Protein AF-A0A0W7W9F0-F1 (afdb_monomer_lite)

Secondary structure (DSSP, 8-state):
----S---SS-B-TTSPBP-S-EEEEPPP-BTTSGGGTTTPPPPTTS-EEEEEEEEEEESSHHHHHHHHHHHHTTTTPPPPBTTEEEPPPEEEEPPPEEE-SSSSPEEEEEEEEEEEEEE-

Sequence (121 aa):
MGLAGRVRDAPTDDKGEVVRSDFVVLYGAGPDGEGDGRYGTVPRPDSDAEYEFCVRAVSDAPAGVRLLMEKVLLTVGRKPTIAGRRADPVTIAFEPAKVDNSVSPPLHFQDAWLTFTSRRG

Structure (mmCIF, N/CA/C/O backbone):
data_AF-A0A0W7W9F0-F1
#
_entry.id   AF-A0A0W7W9F0-F1
#
loop_
_atom_site.group_PDB
_atom_site.id
_atom_site.type_symbol
_atom_site.label_atom_id
_atom_site.label_alt_id
_atom_site.label_comp_id
_atom_site.label_asym_id
_atom_site.label_entity_id
_atom_site.label_seq_id
_atom_site.pdbx_PDB_ins_code
_atom_site.Cartn_x
_atom_site.Cartn_y
_atom_site.Cartn_z
_atom_site.occupancy
_atom_site.B_iso_or_equiv
_atom_site.auth_seq_id
_atom_site.auth_comp_id
_atom_site.auth_asym_id
_atom_site.auth_atom_id
_atom_site.pdbx_PDB_model_num
ATOM 1 N N . MET A 1 1 ? -1.416 -19.519 -11.069 1.00 30.06 1 MET A N 1
ATOM 2 C CA . MET A 1 1 ? -2.699 -18.896 -10.676 1.00 30.06 1 MET A CA 1
ATOM 3 C C . MET A 1 1 ? -2.583 -17.411 -10.971 1.00 30.06 1 MET A C 1
ATOM 5 O O . MET A 1 1 ? -1.789 -16.747 -10.322 1.00 30.06 1 MET A O 1
ATOM 9 N N . GLY A 1 2 ? -3.241 -16.932 -12.027 1.00 27.27 2 GLY A N 1
ATOM 10 C CA . GLY A 1 2 ? -3.184 -15.526 -12.435 1.00 27.27 2 GLY A CA 1
ATOM 11 C C . GLY A 1 2 ? -4.211 -14.704 -11.664 1.00 27.27 2 GLY A C 1
ATOM 12 O O . GLY A 1 2 ? -5.382 -15.075 -11.632 1.00 27.27 2 GLY A O 1
ATOM 13 N N . LEU A 1 3 ? -3.776 -13.605 -11.049 1.00 27.70 3 LEU A N 1
ATOM 14 C CA . LEU A 1 3 ? -4.636 -12.605 -10.409 1.00 27.70 3 LEU A CA 1
ATOM 15 C C . LEU A 1 3 ? -5.298 -11.724 -11.484 1.00 27.70 3 LEU A C 1
ATOM 17 O O . LEU A 1 3 ? -5.059 -10.525 -11.559 1.00 27.70 3 LEU A O 1
ATOM 21 N N . ALA A 1 4 ? -6.087 -12.336 -12.366 1.00 26.36 4 ALA A N 1
ATOM 22 C CA . ALA A 1 4 ? -6.841 -11.627 -13.390 1.00 26.36 4 ALA A CA 1
ATOM 23 C C . ALA A 1 4 ? -8.300 -11.443 -12.940 1.00 26.36 4 ALA A C 1
ATOM 25 O O . ALA A 1 4 ? -9.031 -12.416 -12.762 1.00 26.36 4 ALA A O 1
ATOM 26 N N . GLY A 1 5 ? -8.732 -10.185 -12.809 1.00 31.59 5 GLY A N 1
ATOM 27 C CA . GLY A 1 5 ? -10.120 -9.815 -13.105 1.00 31.59 5 GLY A CA 1
ATOM 28 C C . GLY A 1 5 ? -11.150 -9.810 -11.975 1.00 31.59 5 GLY A C 1
ATOM 29 O O . GLY A 1 5 ? -12.333 -9.963 -12.266 1.00 31.59 5 GLY A O 1
ATOM 30 N N . ARG A 1 6 ? -10.776 -9.598 -10.708 1.00 30.55 6 ARG A N 1
ATOM 31 C CA . ARG A 1 6 ? -11.755 -9.216 -9.669 1.00 30.55 6 ARG A CA 1
ATOM 32 C C . ARG A 1 6 ? -11.199 -8.112 -8.777 1.00 30.55 6 ARG A C 1
ATOM 34 O O . ARG A 1 6 ? -10.700 -8.385 -7.692 1.00 30.55 6 ARG A O 1
ATOM 41 N N . VAL A 1 7 ? -11.296 -6.868 -9.242 1.00 37.53 7 VAL A N 1
ATOM 42 C CA . VAL A 1 7 ? -11.235 -5.701 -8.353 1.00 37.53 7 VAL A CA 1
ATOM 43 C C . VAL A 1 7 ? -12.542 -5.723 -7.565 1.00 37.53 7 VAL A C 1
ATOM 45 O O . VAL A 1 7 ? -13.607 -5.467 -8.120 1.00 37.53 7 VAL A O 1
ATOM 48 N N . ARG A 1 8 ? -12.488 -6.167 -6.311 1.00 43.97 8 ARG A N 1
ATOM 49 C CA . ARG A 1 8 ? -13.576 -5.959 -5.354 1.00 43.97 8 ARG A CA 1
ATOM 50 C C . ARG A 1 8 ? -13.081 -4.915 -4.368 1.00 43.97 8 ARG A C 1
ATOM 52 O O . ARG A 1 8 ? -12.009 -5.104 -3.801 1.00 43.97 8 ARG A O 1
ATOM 59 N N . ASP A 1 9 ? -13.862 -3.857 -4.166 1.00 51.81 9 ASP A N 1
ATOM 60 C CA . ASP A 1 9 ? -13.537 -2.777 -3.221 1.00 51.81 9 ASP A CA 1
ATOM 61 C C . ASP A 1 9 ? -13.371 -3.298 -1.782 1.00 51.81 9 ASP A C 1
ATOM 63 O O . ASP A 1 9 ? -12.663 -2.698 -0.976 1.00 51.81 9 ASP A O 1
ATOM 67 N N . ALA A 1 10 ? -13.965 -4.460 -1.480 1.00 56.69 10 ALA A N 1
ATOM 68 C CA . ALA A 1 10 ? -13.692 -5.237 -0.282 1.00 56.69 10 ALA A CA 1
ATOM 69 C C . ALA A 1 10 ? -13.787 -6.755 -0.555 1.00 56.69 10 ALA A C 1
ATOM 71 O O . ALA A 1 10 ? -14.622 -7.191 -1.360 1.00 56.69 10 ALA A O 1
ATOM 72 N N . PRO A 1 11 ? -12.961 -7.592 0.103 1.00 64.50 11 PRO A N 1
ATOM 73 C CA . PRO A 1 11 ? -13.150 -9.037 0.092 1.00 64.50 11 PRO A CA 1
ATOM 74 C C . PRO A 1 11 ? -14.525 -9.383 0.671 1.00 64.50 11 PRO A C 1
ATOM 76 O O . P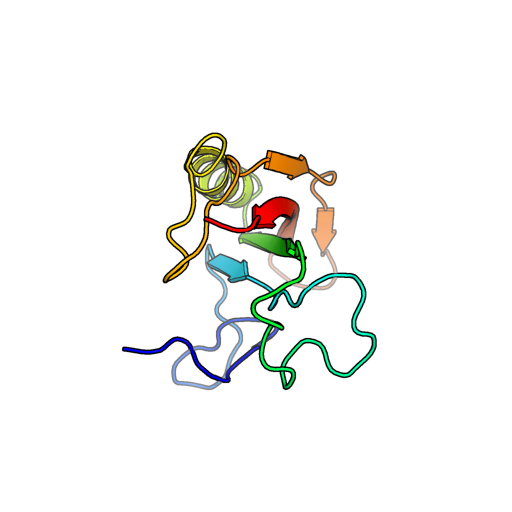RO A 1 11 ? -14.971 -8.754 1.627 1.00 64.50 11 PRO A O 1
ATOM 79 N N . THR A 1 12 ? -15.189 -10.387 0.098 1.00 62.12 12 THR A N 1
ATOM 80 C CA . THR A 1 12 ? -16.464 -10.898 0.617 1.00 62.12 12 THR A CA 1
ATOM 81 C C . THR A 1 12 ? -16.303 -12.335 1.089 1.00 62.12 12 THR A C 1
ATOM 83 O O . THR A 1 12 ? -15.553 -13.090 0.467 1.00 62.12 12 THR A O 1
ATOM 86 N N . ASP A 1 13 ? -17.005 -12.712 2.152 1.00 69.75 13 ASP A N 1
ATOM 87 C CA . ASP A 1 13 ? -17.059 -14.089 2.636 1.00 69.75 13 ASP A CA 1
ATOM 88 C C . ASP A 1 13 ? -17.888 -14.992 1.696 1.00 69.75 13 ASP A C 1
ATOM 90 O O . ASP A 1 13 ? -18.403 -14.553 0.659 1.00 69.75 13 ASP A O 1
ATOM 94 N N . ASP A 1 14 ? -18.034 -16.269 2.060 1.00 72.31 14 ASP A N 1
ATOM 95 C CA . ASP A 1 14 ? -18.824 -17.250 1.299 1.00 72.31 14 ASP A CA 1
ATOM 96 C C . ASP A 1 14 ? -20.325 -16.900 1.224 1.00 72.31 14 ASP A C 1
ATOM 98 O O . ASP A 1 14 ? -21.066 -17.502 0.445 1.00 72.31 14 ASP A O 1
ATOM 102 N N . LYS A 1 15 ? -20.785 -15.925 2.019 1.00 68.88 15 LYS A N 1
ATOM 103 C CA . LYS A 1 15 ? -22.163 -15.420 2.049 1.00 68.88 15 LYS A CA 1
ATOM 104 C C . LYS A 1 15 ? -22.330 -14.135 1.235 1.00 68.88 15 LYS A C 1
ATOM 106 O O . LYS A 1 15 ? -23.453 -13.660 1.095 1.00 68.88 15 LYS A O 1
ATOM 111 N N . GLY A 1 16 ? -21.249 -13.606 0.659 1.00 64.75 16 GLY A N 1
ATOM 112 C CA . GLY A 1 16 ? -21.260 -12.357 -0.101 1.00 64.75 16 GLY A CA 1
ATOM 113 C C . GLY A 1 16 ? -21.200 -11.100 0.769 1.00 64.75 16 GLY A C 1
ATOM 114 O O . GLY A 1 16 ? -21.294 -10.000 0.229 1.00 64.75 16 GLY A O 1
ATOM 115 N N . GLU A 1 17 ? -20.999 -11.244 2.080 1.00 65.56 17 GLU A N 1
ATOM 116 C CA . GLU A 1 17 ? -20.860 -10.128 3.014 1.00 65.56 17 GLU A CA 1
ATOM 117 C C . GLU A 1 17 ? -19.420 -9.628 3.034 1.00 65.56 17 GLU A C 1
ATOM 119 O O . GLU A 1 17 ? -18.485 -10.407 2.859 1.00 65.56 17 GLU A O 1
ATOM 124 N N . VAL A 1 18 ? -19.217 -8.333 3.277 1.00 63.88 18 VAL A N 1
ATOM 125 C CA . VAL A 1 18 ? -17.867 -7.766 3.407 1.00 63.88 18 VAL A CA 1
ATOM 126 C C . VAL A 1 18 ? -17.128 -8.454 4.555 1.00 63.88 18 VAL A C 1
ATOM 128 O O . VAL A 1 18 ? -17.601 -8.467 5.693 1.00 63.88 18 VAL A O 1
ATOM 131 N N . VAL A 1 19 ? -15.944 -8.997 4.264 1.00 65.62 19 VAL A N 1
ATOM 132 C CA . VAL A 1 19 ? -15.069 -9.579 5.279 1.00 65.62 19 VAL A CA 1
ATOM 133 C C . VAL A 1 19 ? -14.653 -8.470 6.237 1.00 65.62 19 VAL A C 1
ATOM 135 O O . VAL A 1 19 ? -13.964 -7.522 5.865 1.00 65.62 19 VAL A O 1
ATOM 138 N N . ARG A 1 20 ? -15.067 -8.604 7.495 1.00 66.19 20 ARG A N 1
ATOM 139 C CA . ARG A 1 20 ? -14.651 -7.730 8.592 1.00 66.19 20 ARG A CA 1
ATOM 140 C C . ARG A 1 20 ? -13.410 -8.330 9.249 1.00 66.19 20 ARG A C 1
ATOM 142 O O . ARG A 1 20 ? -13.510 -9.011 10.263 1.00 66.19 20 ARG A O 1
ATOM 149 N N . SER A 1 21 ? -12.262 -8.168 8.598 1.00 71.12 21 SER A N 1
ATOM 150 C CA . SER A 1 21 ? -10.961 -8.635 9.088 1.00 71.12 21 SER A CA 1
ATOM 151 C C . SER A 1 21 ? -9.841 -7.698 8.639 1.00 71.12 21 SER A C 1
ATOM 153 O O . SER A 1 21 ? -10.079 -6.733 7.919 1.00 71.12 21 SER A O 1
ATOM 155 N N . ASP A 1 22 ? -8.606 -8.022 9.009 1.00 82.62 22 ASP A N 1
ATOM 156 C CA . ASP A 1 22 ? -7.415 -7.367 8.474 1.00 82.62 22 ASP A CA 1
ATOM 157 C C . ASP A 1 22 ? -7.192 -7.789 7.017 1.00 82.62 22 ASP A C 1
ATOM 159 O O . ASP A 1 22 ? -6.978 -8.972 6.734 1.00 82.62 22 ASP A O 1
ATOM 163 N N . PHE A 1 23 ? -7.226 -6.842 6.081 1.00 82.06 23 PHE A N 1
ATOM 164 C CA . PHE A 1 23 ? -6.941 -7.118 4.673 1.00 82.06 23 PHE A CA 1
ATOM 165 C C . PHE A 1 23 ? -6.284 -5.935 3.963 1.00 82.06 23 PHE A C 1
ATOM 167 O O . PHE A 1 23 ? -6.309 -4.793 4.417 1.00 82.06 23 PHE A O 1
ATOM 174 N N . VAL A 1 24 ? -5.678 -6.232 2.815 1.00 84.38 24 VAL A N 1
ATOM 175 C CA . VAL A 1 24 ? -5.084 -5.238 1.923 1.00 84.38 24 VAL A CA 1
ATOM 176 C C . VAL A 1 24 ? -5.801 -5.291 0.583 1.00 84.38 24 VAL A C 1
ATOM 178 O O . VAL A 1 24 ? -5.940 -6.364 -0.005 1.00 84.38 24 VAL A O 1
ATOM 181 N N . VAL A 1 25 ? -6.227 -4.131 0.096 1.00 84.50 25 VAL A N 1
ATOM 182 C CA . VAL A 1 25 ? -6.736 -3.945 -1.262 1.00 84.50 25 VAL A CA 1
ATOM 183 C C . VAL A 1 25 ? -5.600 -3.392 -2.110 1.00 84.50 25 VAL A C 1
ATOM 185 O O . VAL A 1 25 ? -5.050 -2.336 -1.806 1.00 84.50 25 VAL A O 1
ATOM 188 N N . LEU A 1 26 ? -5.239 -4.119 -3.163 1.00 83.00 26 LEU A N 1
ATOM 189 C CA . LEU A 1 26 ? -4.341 -3.640 -4.207 1.00 83.00 26 LEU A CA 1
ATOM 190 C C . LEU A 1 26 ? -5.211 -3.191 -5.377 1.00 83.00 26 LEU A C 1
ATOM 192 O O . LEU A 1 26 ? -5.810 -4.027 -6.059 1.00 83.00 26 LEU A O 1
ATOM 196 N N . TYR A 1 27 ? -5.296 -1.885 -5.598 1.00 77.31 27 TYR A N 1
ATOM 197 C CA . TYR A 1 27 ? -5.953 -1.366 -6.786 1.00 77.31 27 TYR A CA 1
ATOM 198 C C . TYR A 1 27 ? -5.043 -1.611 -7.990 1.00 77.31 27 TYR A C 1
ATOM 200 O O . TYR A 1 27 ? -3.818 -1.496 -7.901 1.00 77.31 27 TYR A O 1
ATOM 208 N N . GLY A 1 28 ? -5.650 -2.015 -9.108 1.00 63.50 28 GLY A N 1
ATOM 209 C CA . GLY A 1 28 ? -4.918 -2.220 -10.350 1.00 63.50 28 GLY A CA 1
ATOM 210 C C . GLY A 1 28 ? -4.151 -0.954 -10.727 1.00 63.50 28 GLY A C 1
ATOM 211 O O . GLY A 1 28 ? -4.691 0.143 -10.641 1.00 63.50 28 GLY A O 1
ATOM 212 N N . ALA A 1 29 ? -2.900 -1.132 -11.140 1.00 59.91 29 ALA A N 1
ATOM 213 C CA . ALA A 1 29 ? -2.109 -0.097 -11.784 1.00 59.91 29 ALA A CA 1
ATOM 214 C C . ALA A 1 29 ? -2.046 -0.378 -13.279 1.00 59.91 29 ALA A C 1
ATOM 216 O O . ALA A 1 29 ? -1.848 -1.527 -13.687 1.00 59.91 29 ALA A O 1
ATOM 217 N N . GLY A 1 30 ? -2.143 0.671 -14.080 1.00 55.06 30 GLY A N 1
ATOM 218 C CA . GLY A 1 30 ? -1.629 0.680 -15.443 1.00 55.06 30 GLY A CA 1
ATOM 219 C C . GLY A 1 30 ? -0.628 1.825 -15.592 1.00 55.06 30 GLY A C 1
ATOM 220 O O . GLY A 1 30 ? -0.543 2.658 -14.691 1.00 55.06 30 GLY A O 1
ATOM 221 N N . PRO A 1 31 ? 0.152 1.864 -16.682 1.00 54.59 31 PRO A N 1
ATOM 222 C CA . PRO A 1 31 ? 1.129 2.919 -16.886 1.00 54.59 31 PRO A CA 1
ATOM 223 C C . PRO A 1 31 ? 0.458 4.293 -16.900 1.00 54.59 31 PRO A C 1
ATOM 225 O O . PRO A 1 31 ? -0.475 4.540 -17.677 1.00 54.59 31 PRO A O 1
ATOM 228 N N . ASP A 1 32 ? 0.935 5.182 -16.032 1.00 50.47 32 ASP A N 1
ATOM 229 C CA . ASP A 1 32 ? 0.392 6.528 -15.913 1.00 50.47 32 ASP A CA 1
ATOM 230 C C . ASP A 1 32 ? 0.887 7.369 -17.095 1.00 50.47 32 ASP A C 1
ATOM 232 O O . ASP A 1 32 ? 2.046 7.755 -17.215 1.00 50.47 32 ASP A O 1
ATOM 236 N N . GLY A 1 33 ? -0.009 7.512 -18.073 1.00 46.31 33 GLY A N 1
ATOM 237 C CA . GLY A 1 33 ? 0.270 8.070 -19.395 1.00 46.31 33 GLY A CA 1
ATOM 238 C C . GLY A 1 33 ? -0.689 7.575 -20.482 1.00 46.31 33 GLY A C 1
ATOM 239 O O . GLY A 1 33 ? -0.842 8.243 -21.501 1.00 46.31 33 GLY A O 1
ATOM 240 N N . GLU A 1 34 ? -1.387 6.451 -20.267 1.00 49.03 34 GLU A N 1
ATOM 241 C CA . GLU A 1 34 ? -2.215 5.807 -21.308 1.00 49.03 34 GLU A CA 1
ATOM 242 C C . GLU A 1 34 ? -3.749 5.979 -21.168 1.00 49.03 34 GLU A C 1
ATOM 244 O O . GLU A 1 34 ? -4.519 5.265 -21.813 1.00 49.03 34 GLU A O 1
ATOM 249 N N . GLY A 1 35 ? -4.237 6.961 -20.397 1.00 51.72 35 GLY A N 1
ATOM 250 C CA . GLY A 1 35 ? -5.676 7.311 -20.360 1.00 51.72 35 GLY A CA 1
ATOM 251 C C . GLY A 1 35 ? -6.577 6.144 -19.919 1.00 51.72 35 GLY A C 1
ATOM 252 O O . GLY A 1 35 ? -6.165 5.354 -19.093 1.00 51.72 35 GLY A O 1
ATOM 253 N N . ASP A 1 36 ? -7.798 5.971 -20.425 1.00 46.19 36 ASP A N 1
ATOM 254 C CA . ASP A 1 36 ? -8.667 4.833 -20.029 1.00 46.19 36 ASP A CA 1
ATOM 255 C C . ASP A 1 36 ? -8.223 3.463 -20.599 1.00 46.19 36 ASP A C 1
ATOM 257 O O . ASP A 1 36 ? -8.817 2.428 -20.298 1.00 46.19 36 ASP A O 1
ATOM 261 N N . GLY A 1 37 ? -7.156 3.425 -21.410 1.00 46.94 37 GLY A N 1
ATOM 262 C CA . GLY A 1 37 ? -6.647 2.221 -22.077 1.00 46.94 37 GLY A CA 1
ATOM 263 C C . GLY A 1 37 ? -5.615 1.411 -21.286 1.00 46.94 37 GLY A C 1
ATOM 264 O O . GLY A 1 37 ? -5.246 0.330 -21.741 1.00 46.94 37 GLY A O 1
ATOM 265 N N . ARG A 1 38 ? -5.180 1.883 -20.106 1.00 50.38 38 ARG A N 1
ATOM 266 C CA . ARG A 1 38 ? -4.007 1.365 -19.350 1.00 50.38 38 ARG A CA 1
ATOM 267 C C . ARG A 1 38 ? -4.061 -0.126 -19.001 1.00 50.38 38 ARG A C 1
ATOM 269 O O . ARG A 1 38 ? -3.033 -0.724 -18.705 1.00 50.38 38 ARG A O 1
ATOM 276 N N . TYR A 1 39 ? -5.256 -0.719 -18.995 1.00 46.56 39 TYR A N 1
ATOM 277 C CA . TYR A 1 39 ? -5.472 -2.138 -18.686 1.00 46.56 39 TYR A CA 1
ATOM 278 C C . TYR A 1 39 ? -5.573 -3.039 -19.930 1.00 46.56 39 TYR A C 1
ATOM 280 O O . TYR A 1 39 ? -5.634 -4.260 -19.788 1.00 46.56 39 TYR A O 1
ATOM 288 N N . GLY A 1 40 ? -5.624 -2.461 -21.136 1.00 43.19 40 GLY A N 1
ATOM 289 C CA . GLY A 1 40 ? -5.800 -3.174 -22.410 1.00 43.19 40 GLY A CA 1
ATOM 290 C C . GLY A 1 40 ? -4.679 -2.947 -23.428 1.00 43.19 40 GLY A C 1
ATOM 291 O O . GLY A 1 40 ? -4.655 -3.601 -24.471 1.00 43.19 40 GLY A O 1
ATOM 292 N N . THR A 1 41 ? -3.749 -2.040 -23.153 1.00 45.97 41 THR A N 1
ATOM 293 C CA . THR A 1 41 ? -2.623 -1.722 -24.029 1.00 45.97 41 THR A CA 1
ATOM 294 C C . THR A 1 41 ? -1.446 -2.661 -23.782 1.00 45.97 41 THR A C 1
ATOM 296 O O . THR A 1 41 ? -0.988 -2.866 -22.660 1.00 45.97 41 THR A O 1
ATOM 299 N N . VAL A 1 42 ? -0.940 -3.264 -24.861 1.00 51.41 42 VAL A N 1
ATOM 300 C CA . VAL A 1 42 ? 0.330 -3.995 -24.831 1.00 51.41 42 VAL A CA 1
ATOM 301 C C . VAL A 1 42 ? 1.435 -2.950 -24.661 1.00 51.41 42 VAL A C 1
ATOM 303 O O . VAL A 1 42 ? 1.562 -2.094 -25.544 1.00 51.41 42 VAL A O 1
ATOM 306 N N . PRO A 1 43 ? 2.236 -2.997 -23.578 1.00 55.19 43 PRO A N 1
ATOM 307 C CA . PRO A 1 43 ? 3.334 -2.060 -23.390 1.00 55.19 43 PRO A CA 1
ATOM 308 C C . PRO A 1 43 ? 4.232 -2.090 -24.622 1.00 55.19 43 PRO A C 1
ATOM 310 O O . PRO A 1 43 ? 4.700 -3.164 -25.024 1.00 55.19 43 PRO A O 1
ATOM 313 N N . ARG A 1 44 ? 4.453 -0.933 -25.254 1.00 53.56 44 ARG A N 1
ATOM 314 C CA . ARG A 1 44 ? 5.319 -0.898 -26.430 1.00 53.56 44 ARG A CA 1
ATOM 315 C C . ARG A 1 44 ? 6.733 -1.313 -26.008 1.00 53.56 44 ARG A C 1
ATOM 317 O O . ARG A 1 44 ? 7.227 -0.869 -24.969 1.00 53.56 44 ARG A O 1
ATOM 324 N N . PRO A 1 45 ? 7.408 -2.176 -26.782 1.00 53.09 45 PRO A N 1
ATOM 325 C CA . PRO A 1 45 ? 8.738 -2.666 -26.426 1.00 53.09 45 PRO A CA 1
ATOM 326 C C . PRO A 1 45 ? 9.792 -1.548 -26.377 1.00 53.09 45 PRO A C 1
ATOM 328 O O . PRO A 1 45 ? 10.885 -1.756 -25.850 1.00 53.09 45 PRO A O 1
ATOM 331 N N . ASP A 1 46 ? 9.477 -0.367 -26.910 1.00 56.41 46 ASP A N 1
ATOM 332 C CA . ASP A 1 46 ? 10.383 0.760 -27.026 1.00 56.41 46 ASP A CA 1
ATOM 333 C C . ASP A 1 46 ? 10.218 1.865 -25.970 1.00 56.41 46 ASP A C 1
ATOM 335 O O . ASP A 1 46 ? 11.144 2.672 -25.871 1.00 56.41 46 ASP A O 1
ATOM 339 N N . SER A 1 47 ? 9.141 1.889 -25.174 1.00 65.56 47 SER A N 1
ATOM 340 C CA . SER A 1 47 ? 8.868 2.953 -24.192 1.00 65.56 47 SER A CA 1
ATOM 341 C C . SER A 1 47 ? 9.370 2.625 -22.784 1.00 65.56 47 SER A C 1
ATOM 343 O O . SER A 1 47 ? 9.440 1.455 -22.405 1.00 65.56 47 SER A O 1
ATOM 345 N N . ASP A 1 48 ? 9.699 3.654 -21.998 1.00 77.69 48 ASP A N 1
ATOM 346 C CA . ASP A 1 48 ? 9.777 3.572 -20.534 1.00 77.69 48 ASP A CA 1
ATOM 347 C C . ASP A 1 48 ? 8.359 3.688 -19.954 1.00 77.69 48 ASP A C 1
ATOM 349 O O . ASP A 1 48 ? 7.510 4.376 -20.521 1.00 77.69 48 ASP A O 1
ATOM 353 N N . ALA A 1 49 ? 8.086 2.982 -18.857 1.00 77.75 49 ALA A N 1
ATOM 354 C CA . ALA A 1 49 ? 6.762 2.940 -18.241 1.00 77.75 49 ALA A CA 1
ATOM 355 C C . ALA A 1 49 ? 6.872 3.116 -16.728 1.00 77.75 49 ALA A C 1
ATOM 357 O O . ALA A 1 49 ? 7.585 2.360 -16.064 1.00 77.75 49 ALA A O 1
ATOM 358 N N . GLU A 1 50 ? 6.162 4.100 -16.190 1.00 82.62 50 GLU A N 1
ATOM 359 C CA . GLU A 1 50 ? 5.974 4.269 -14.754 1.00 82.62 50 GLU A CA 1
ATOM 360 C C . GLU A 1 50 ? 4.745 3.484 -14.312 1.00 82.62 50 GLU A C 1
ATOM 362 O O . GLU A 1 50 ? 3.688 3.579 -14.929 1.00 82.62 50 GLU A O 1
ATOM 367 N N . TYR A 1 51 ? 4.907 2.672 -13.274 1.00 82.12 51 TYR A N 1
ATOM 368 C CA . TYR A 1 51 ? 3.821 1.916 -12.673 1.00 82.12 51 TYR A CA 1
ATOM 369 C C . TYR A 1 51 ? 3.521 2.495 -11.302 1.00 82.12 51 TYR A C 1
ATOM 371 O O . TYR A 1 51 ? 4.435 2.632 -10.489 1.00 82.12 51 TYR A O 1
ATOM 379 N N . GLU A 1 52 ? 2.245 2.747 -11.038 1.00 84.81 52 GLU A N 1
ATOM 380 C CA . GLU A 1 52 ? 1.767 3.275 -9.768 1.00 84.81 52 GLU A CA 1
ATOM 381 C C . GLU A 1 52 ? 0.601 2.432 -9.240 1.00 84.81 52 GLU A C 1
ATOM 383 O O . GLU A 1 52 ? -0.478 2.395 -9.826 1.00 84.81 52 GLU A O 1
ATOM 388 N N . PHE A 1 53 ? 0.817 1.751 -8.115 1.00 84.38 53 PHE A N 1
ATOM 389 C CA . PHE A 1 53 ? -0.184 0.912 -7.463 1.00 84.38 53 PHE A CA 1
ATOM 390 C C . PHE A 1 53 ? -0.667 1.570 -6.177 1.00 84.38 53 PHE A C 1
ATOM 392 O O . PHE A 1 53 ? 0.118 1.756 -5.244 1.00 84.38 53 PHE A O 1
ATOM 399 N N . CYS A 1 54 ? -1.970 1.834 -6.083 1.00 88.69 54 CYS A N 1
ATOM 400 C CA . CYS A 1 54 ? -2.579 2.196 -4.810 1.00 88.69 54 CYS A CA 1
ATOM 401 C C . CYS A 1 54 ? -2.815 0.935 -3.972 1.00 88.69 54 CYS A C 1
ATOM 403 O O . CYS A 1 54 ? -3.417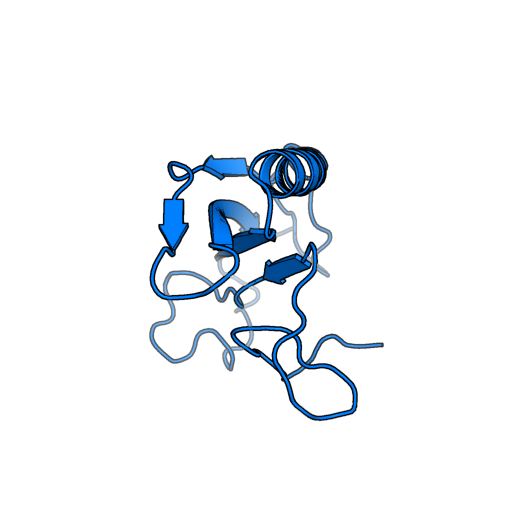 -0.043 -4.425 1.00 88.69 54 CYS A O 1
ATOM 405 N N . VAL A 1 55 ? -2.358 0.972 -2.729 1.00 90.81 55 VAL A N 1
ATOM 406 C CA . VAL A 1 55 ? -2.555 -0.064 -1.725 1.00 90.81 55 VAL A CA 1
ATOM 407 C C . VAL A 1 55 ? -3.302 0.538 -0.549 1.00 90.81 55 VAL A C 1
ATOM 409 O O . VAL A 1 55 ? -2.838 1.499 0.057 1.00 90.81 55 VAL A O 1
ATOM 412 N N . ARG A 1 56 ? -4.431 -0.066 -0.183 1.00 91.75 56 ARG A N 1
ATOM 413 C CA . ARG A 1 56 ? -5.194 0.285 1.015 1.00 91.75 56 ARG A CA 1
ATOM 414 C C . ARG A 1 56 ? -5.120 -0.848 2.024 1.00 91.75 56 ARG A C 1
ATOM 416 O O . ARG A 1 56 ? -5.586 -1.949 1.740 1.00 91.75 56 ARG A O 1
ATOM 423 N N . ALA A 1 57 ? -4.579 -0.58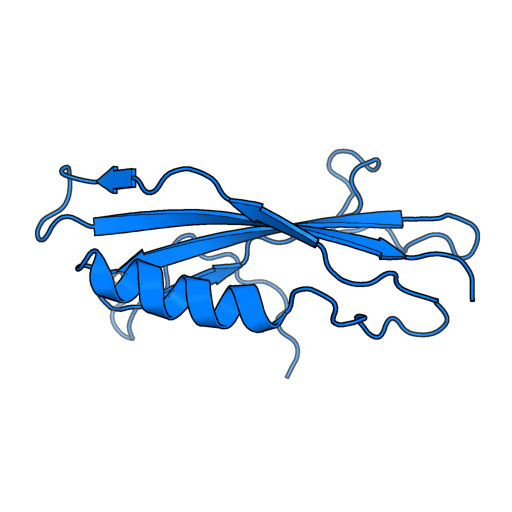5 3.207 1.00 91.25 57 ALA A N 1
ATOM 424 C CA . ALA A 1 57 ? -4.739 -1.484 4.348 1.00 91.25 57 ALA A CA 1
ATOM 425 C C . ALA A 1 57 ? -6.039 -1.140 5.074 1.00 91.25 57 ALA A C 1
ATOM 427 O O . ALA A 1 57 ? -6.307 0.040 5.297 1.00 91.25 57 ALA A O 1
ATOM 428 N N . VAL A 1 58 ? -6.817 -2.153 5.448 1.00 89.94 58 VAL A N 1
ATOM 429 C CA . VAL A 1 58 ? -8.080 -2.018 6.184 1.00 89.94 58 VAL A CA 1
ATOM 430 C C . VAL A 1 58 ? -8.059 -2.952 7.389 1.00 89.94 58 VAL A C 1
ATOM 432 O O . VAL A 1 58 ? -7.613 -4.095 7.284 1.00 89.94 58 VAL A O 1
ATOM 435 N N . SER A 1 59 ? -8.523 -2.456 8.532 1.00 90.00 59 SER A N 1
ATOM 436 C CA . SER A 1 59 ? -8.689 -3.223 9.768 1.00 90.00 59 SER A CA 1
ATOM 437 C C . SER A 1 59 ? -9.783 -2.593 10.631 1.00 90.00 59 SER A C 1
ATOM 439 O O . SER A 1 59 ? -10.054 -1.399 10.516 1.00 90.00 59 SER A O 1
ATOM 441 N N . ASP A 1 60 ? -10.397 -3.365 11.522 1.00 88.50 60 ASP A N 1
ATOM 442 C CA . ASP A 1 60 ? -11.274 -2.848 12.582 1.00 88.50 60 ASP A CA 1
ATOM 443 C C . ASP A 1 60 ? -10.488 -2.268 13.778 1.00 88.50 60 ASP A C 1
ATOM 445 O O . ASP A 1 60 ? -11.077 -1.718 14.709 1.00 88.50 60 ASP A O 1
ATOM 449 N N . ALA A 1 61 ? -9.150 -2.328 13.738 1.00 90.12 61 ALA A N 1
ATOM 450 C CA . ALA A 1 61 ? -8.262 -1.771 14.748 1.00 90.12 61 ALA A CA 1
ATOM 451 C C . ALA A 1 61 ? -7.114 -0.939 14.132 1.00 90.12 61 ALA A C 1
ATOM 453 O O . ALA A 1 61 ? -6.483 -1.349 13.154 1.00 90.12 61 ALA A O 1
ATOM 454 N N . PRO A 1 62 ? -6.706 0.187 14.757 1.00 89.88 62 PRO A N 1
ATOM 455 C CA . PRO A 1 62 ? -5.568 0.980 14.279 1.00 89.88 62 PRO A CA 1
ATOM 456 C C . PRO A 1 62 ? -4.254 0.189 14.201 1.00 89.88 62 PRO A C 1
ATOM 458 O O . PRO A 1 62 ? -3.403 0.461 13.355 1.00 89.88 62 PRO A O 1
ATOM 461 N N . ALA A 1 63 ? -4.064 -0.778 15.104 1.00 92.06 63 ALA A N 1
ATOM 462 C CA . ALA A 1 63 ? -2.867 -1.612 15.143 1.00 92.06 63 ALA A CA 1
ATOM 463 C C . ALA A 1 63 ? -2.789 -2.577 13.949 1.00 92.06 63 ALA A C 1
ATOM 465 O O . ALA A 1 63 ? -1.698 -2.779 13.416 1.00 92.06 63 ALA A O 1
ATOM 466 N N . GLY A 1 64 ? -3.927 -3.112 13.491 1.00 88.94 64 GLY A N 1
ATOM 467 C CA . GLY A 1 64 ? -3.978 -3.990 12.322 1.00 88.94 64 GLY A CA 1
ATOM 468 C C . GLY A 1 64 ? -3.518 -3.263 11.059 1.00 88.94 64 GLY A C 1
ATOM 469 O O . GLY A 1 64 ? -2.644 -3.757 10.349 1.00 88.94 64 GLY A O 1
ATOM 470 N N . VAL A 1 65 ? -3.979 -2.022 10.848 1.00 91.44 65 VAL A N 1
ATOM 471 C CA . VAL A 1 65 ? -3.522 -1.172 9.728 1.00 91.44 65 VAL A CA 1
ATOM 472 C C . VAL A 1 65 ? -2.002 -0.992 9.734 1.00 91.44 65 VAL A C 1
ATOM 474 O O . VAL A 1 65 ? -1.362 -1.136 8.693 1.00 91.44 65 VAL A O 1
ATOM 477 N N . ARG A 1 66 ? -1.404 -0.727 10.903 1.00 92.00 66 ARG A N 1
ATOM 478 C CA . ARG A 1 66 ? 0.053 -0.549 11.031 1.00 92.00 66 ARG A CA 1
ATOM 479 C C . ARG A 1 66 ? 0.817 -1.819 10.667 1.00 92.00 66 ARG A C 1
ATOM 481 O O . ARG A 1 66 ? 1.743 -1.749 9.867 1.00 92.00 66 ARG A O 1
ATOM 488 N N . LEU A 1 67 ? 0.398 -2.973 11.187 1.00 92.19 67 LEU A N 1
ATOM 489 C CA . LEU A 1 67 ? 1.034 -4.263 10.893 1.00 92.19 67 LEU A CA 1
ATOM 490 C C . LEU A 1 67 ? 0.920 -4.645 9.412 1.00 92.19 67 LEU A C 1
ATOM 492 O O . LEU A 1 67 ? 1.841 -5.228 8.837 1.00 92.19 67 LEU A O 1
ATOM 496 N N . LEU A 1 68 ? -0.206 -4.321 8.774 1.00 91.56 68 LEU A N 1
ATOM 497 C CA . LEU A 1 68 ? -0.374 -4.513 7.337 1.00 91.56 68 LEU A CA 1
ATOM 498 C C . LEU A 1 68 ? 0.564 -3.594 6.546 1.00 91.56 68 LEU A C 1
ATOM 500 O O . LEU A 1 68 ? 1.248 -4.068 5.640 1.00 91.56 68 LEU A O 1
ATOM 504 N N . MET A 1 69 ? 0.665 -2.317 6.919 1.00 92.38 69 MET A N 1
ATOM 505 C CA . MET A 1 69 ? 1.560 -1.369 6.249 1.00 92.38 69 MET A CA 1
ATOM 506 C C . MET A 1 69 ? 3.044 -1.670 6.462 1.00 92.38 69 MET A C 1
ATOM 508 O O . MET A 1 69 ? 3.834 -1.476 5.542 1.00 92.38 69 MET A O 1
ATOM 512 N N . GLU A 1 70 ? 3.436 -2.238 7.602 1.00 92.62 70 GLU A N 1
ATOM 513 C CA . GLU A 1 70 ? 4.791 -2.770 7.801 1.00 92.62 70 GLU A CA 1
ATOM 514 C C . GLU A 1 70 ? 5.130 -3.868 6.787 1.00 92.62 70 GLU A C 1
ATOM 516 O O . GLU A 1 70 ? 6.241 -3.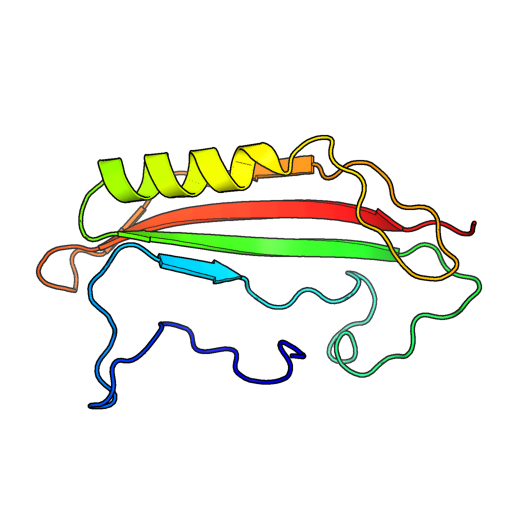902 6.260 1.00 92.62 70 GLU A O 1
ATOM 521 N N . LYS A 1 71 ? 4.171 -4.737 6.442 1.00 89.38 71 LYS A N 1
ATOM 522 C CA . LYS A 1 71 ? 4.381 -5.752 5.397 1.00 89.38 71 LYS A CA 1
ATOM 523 C C . LYS A 1 71 ? 4.514 -5.127 4.012 1.00 89.38 71 LYS A C 1
ATOM 525 O O . LYS A 1 71 ? 5.321 -5.608 3.219 1.00 89.38 71 LYS A O 1
ATOM 530 N N . VAL A 1 72 ? 3.761 -4.063 3.728 1.00 88.19 72 VAL A N 1
ATOM 531 C CA . VAL A 1 72 ? 3.889 -3.302 2.475 1.00 88.19 72 VAL A CA 1
ATOM 532 C C . VAL A 1 72 ? 5.257 -2.613 2.411 1.00 88.19 72 VAL A C 1
ATOM 534 O O . VAL A 1 72 ? 5.930 -2.697 1.393 1.00 88.19 72 VAL A O 1
ATOM 537 N N . LEU A 1 73 ? 5.747 -2.036 3.511 1.00 91.06 73 LEU A N 1
ATOM 538 C CA . LEU A 1 73 ? 7.080 -1.419 3.587 1.00 91.06 73 LEU A CA 1
ATOM 539 C C . LEU A 1 73 ? 8.219 -2.367 3.188 1.00 91.06 73 LEU A C 1
ATOM 541 O O . LEU A 1 73 ? 9.220 -1.918 2.633 1.00 91.06 73 LEU A O 1
ATOM 545 N N . LEU A 1 74 ? 8.071 -3.677 3.403 1.00 90.62 74 LEU A N 1
ATOM 546 C CA . LEU A 1 74 ? 9.081 -4.665 3.005 1.00 90.62 74 LEU A CA 1
ATOM 547 C C . LEU A 1 74 ? 9.298 -4.751 1.485 1.00 90.62 74 LEU A C 1
ATOM 549 O O . LEU A 1 74 ? 10.273 -5.380 1.054 1.00 90.62 74 LEU A O 1
ATOM 553 N N . THR A 1 75 ? 8.414 -4.169 0.667 1.00 87.19 75 THR A N 1
ATOM 554 C CA . THR A 1 75 ? 8.596 -4.098 -0.789 1.00 87.19 75 THR A CA 1
ATOM 555 C C . THR A 1 75 ? 9.522 -2.966 -1.213 1.00 87.19 75 THR A C 1
ATOM 557 O O . THR A 1 75 ? 10.077 -3.035 -2.308 1.00 87.19 75 THR A O 1
ATOM 560 N N . VAL A 1 76 ? 9.720 -1.948 -0.371 1.00 91.69 76 VAL A N 1
ATOM 561 C CA . VAL A 1 76 ? 10.578 -0.798 -0.682 1.00 91.69 76 VAL A CA 1
ATOM 562 C C . VAL A 1 76 ? 12.001 -1.266 -0.965 1.00 91.69 76 VAL A C 1
ATOM 564 O O . VAL A 1 76 ? 12.552 -2.118 -0.268 1.00 91.69 76 VAL A O 1
ATOM 567 N N . GLY A 1 77 ? 12.602 -0.734 -2.027 1.00 90.31 77 GLY A N 1
ATOM 568 C CA . GLY A 1 77 ? 13.955 -1.101 -2.441 1.00 90.31 77 GLY A CA 1
ATOM 569 C C . GLY A 1 77 ? 14.050 -2.434 -3.198 1.00 90.31 77 GLY A C 1
ATOM 570 O O . GLY A 1 77 ? 15.092 -2.719 -3.794 1.00 90.31 77 GLY A O 1
ATOM 571 N N . ARG A 1 78 ? 12.985 -3.249 -3.240 1.00 90.38 78 ARG A N 1
ATOM 572 C CA . ARG A 1 78 ? 12.956 -4.461 -4.072 1.00 90.38 78 ARG A CA 1
ATOM 573 C C . ARG A 1 78 ? 12.740 -4.090 -5.533 1.00 90.38 78 ARG A C 1
ATOM 575 O O . ARG A 1 78 ? 11.995 -3.166 -5.835 1.00 90.38 78 ARG A O 1
ATOM 582 N N . LYS A 1 79 ? 13.363 -4.840 -6.445 1.00 91.19 79 LYS A N 1
ATOM 583 C CA . LYS A 1 79 ? 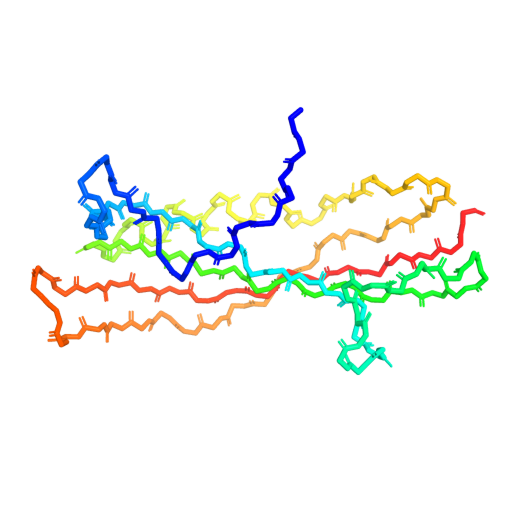13.197 -4.669 -7.895 1.00 91.19 79 LYS A CA 1
ATOM 584 C C . LYS A 1 79 ? 12.193 -5.692 -8.433 1.00 91.19 79 LYS A C 1
ATOM 586 O O . LYS A 1 79 ? 12.477 -6.891 -8.348 1.00 91.19 79 LYS A O 1
ATOM 591 N N . PRO A 1 80 ? 11.040 -5.266 -8.975 1.00 86.19 80 PRO A N 1
ATOM 592 C CA . PRO A 1 80 ? 10.105 -6.169 -9.633 1.00 86.19 80 PRO A CA 1
ATOM 593 C C . PRO A 1 80 ? 10.755 -6.852 -10.840 1.00 86.19 80 PRO A C 1
ATOM 595 O O . PRO A 1 80 ? 11.596 -6.272 -11.522 1.00 86.19 80 PRO A O 1
ATOM 598 N N . THR A 1 81 ? 10.360 -8.092 -11.126 1.00 84.81 81 THR A N 1
ATOM 599 C CA . THR A 1 81 ? 10.794 -8.780 -12.349 1.00 84.81 81 THR A CA 1
ATOM 600 C C . THR A 1 81 ? 9.739 -8.590 -13.428 1.00 84.81 81 THR A C 1
ATOM 602 O O . THR A 1 81 ? 8.616 -9.064 -13.281 1.00 84.81 81 THR A O 1
ATOM 605 N N . ILE A 1 82 ? 10.111 -7.914 -14.515 1.00 79.94 82 ILE A N 1
ATOM 606 C CA . ILE A 1 82 ? 9.275 -7.747 -15.707 1.00 79.94 82 ILE A CA 1
ATOM 607 C C . ILE A 1 82 ? 10.008 -8.398 -16.876 1.00 79.94 82 ILE A C 1
ATOM 609 O O . ILE A 1 82 ? 11.173 -8.094 -17.133 1.00 79.94 82 ILE A O 1
ATOM 613 N N . ALA A 1 83 ? 9.341 -9.326 -17.565 1.00 78.69 83 ALA A N 1
ATOM 614 C CA . ALA A 1 83 ? 9.951 -10.091 -18.646 1.00 78.69 83 ALA A CA 1
ATOM 615 C C . ALA A 1 83 ? 10.521 -9.156 -19.729 1.00 78.69 83 ALA A C 1
ATOM 617 O O . ALA A 1 83 ? 9.807 -8.318 -20.276 1.00 78.69 83 ALA A O 1
ATOM 618 N N . GLY A 1 84 ? 11.819 -9.298 -20.015 1.00 79.62 84 GLY A N 1
ATOM 619 C CA . GLY A 1 84 ? 12.515 -8.507 -21.033 1.00 79.62 84 GLY A CA 1
ATOM 620 C C . GLY A 1 84 ? 12.791 -7.044 -20.661 1.00 79.62 84 GLY A C 1
ATOM 621 O O . GLY A 1 84 ? 13.150 -6.269 -21.544 1.00 79.62 84 GLY A O 1
ATOM 622 N N . ARG A 1 85 ? 12.623 -6.638 -19.393 1.00 83.50 85 ARG A N 1
ATOM 623 C CA . ARG A 1 85 ? 12.787 -5.238 -18.965 1.00 83.50 85 ARG A CA 1
ATOM 624 C C . ARG A 1 85 ? 13.603 -5.107 -17.682 1.00 83.50 85 ARG A C 1
ATOM 626 O O . ARG A 1 85 ? 13.633 -6.010 -16.847 1.00 83.50 85 ARG A O 1
ATOM 633 N N . ARG A 1 86 ? 14.243 -3.947 -17.503 1.00 84.88 86 ARG A N 1
ATOM 634 C CA . ARG A 1 86 ? 14.838 -3.539 -16.221 1.00 84.88 86 ARG A CA 1
ATOM 635 C C . ARG A 1 86 ? 13.787 -2.784 -15.420 1.00 84.88 86 ARG A C 1
ATOM 637 O O . ARG A 1 86 ? 13.061 -1.965 -15.974 1.00 84.88 86 ARG A O 1
ATOM 644 N N . ALA A 1 87 ? 13.708 -3.042 -14.124 1.00 88.38 87 ALA A N 1
ATOM 645 C CA . ALA A 1 87 ? 12.864 -2.278 -13.218 1.00 88.38 87 ALA A CA 1
ATOM 646 C C . ALA A 1 87 ? 13.725 -1.608 -12.152 1.00 88.38 87 ALA A C 1
ATOM 648 O O . ALA A 1 87 ? 14.676 -2.206 -11.627 1.00 88.38 87 ALA A O 1
ATOM 649 N N . ASP A 1 88 ? 13.379 -0.367 -11.845 1.00 91.75 88 ASP A N 1
ATOM 650 C CA . ASP A 1 88 ? 13.919 0.326 -10.692 1.00 91.75 88 ASP A CA 1
ATOM 651 C C . ASP A 1 88 ? 13.374 -0.269 -9.387 1.00 91.75 88 ASP A C 1
ATOM 653 O O . ASP A 1 88 ? 12.365 -0.984 -9.388 1.00 91.75 88 ASP A O 1
ATOM 657 N N . PRO A 1 89 ? 14.063 -0.027 -8.260 1.00 93.75 89 PRO A N 1
ATOM 658 C CA . PRO A 1 89 ? 13.530 -0.366 -6.952 1.00 93.75 89 PRO A CA 1
ATOM 659 C C . PRO A 1 89 ? 12.178 0.309 -6.702 1.00 93.75 89 PRO A C 1
ATOM 661 O O . PRO A 1 89 ? 11.994 1.470 -7.059 1.00 93.75 89 PRO A O 1
ATOM 664 N N . VAL A 1 90 ? 11.265 -0.398 -6.038 1.00 92.50 90 VAL A N 1
ATOM 665 C CA . VAL A 1 90 ? 9.980 0.162 -5.605 1.00 92.50 90 VAL A CA 1
ATOM 666 C C . VAL A 1 90 ? 10.207 1.270 -4.580 1.00 92.50 90 VAL A C 1
ATOM 668 O O . VAL A 1 90 ? 10.922 1.076 -3.589 1.00 92.50 90 VAL A O 1
ATOM 671 N N . THR A 1 91 ? 9.542 2.399 -4.792 1.00 92.94 91 THR A N 1
ATOM 672 C CA . THR A 1 91 ? 9.359 3.473 -3.815 1.00 92.94 91 THR A CA 1
ATOM 673 C C . THR A 1 91 ? 7.935 3.476 -3.275 1.00 92.94 91 THR A C 1
ATOM 675 O O . THR A 1 91 ? 7.036 2.886 -3.871 1.00 92.94 91 THR A O 1
ATOM 678 N N . ILE A 1 92 ? 7.737 4.102 -2.114 1.00 93.88 92 ILE A N 1
ATOM 679 C CA . ILE A 1 92 ? 6.427 4.188 -1.472 1.00 93.88 92 ILE A CA 1
ATOM 680 C C . ILE A 1 92 ? 6.165 5.598 -0.950 1.00 93.88 92 ILE A C 1
ATOM 682 O O . ILE A 1 92 ? 7.052 6.220 -0.361 1.00 93.88 92 ILE A O 1
ATOM 686 N N . ALA A 1 93 ? 4.940 6.075 -1.133 1.00 93.62 93 ALA A N 1
ATOM 687 C CA . ALA A 1 93 ? 4.418 7.272 -0.489 1.00 93.62 93 ALA A CA 1
ATOM 688 C C . ALA A 1 93 ? 3.190 6.902 0.346 1.00 93.62 93 ALA A C 1
ATOM 690 O O . ALA A 1 93 ? 2.345 6.136 -0.106 1.00 93.62 93 ALA A O 1
ATOM 691 N N . PHE A 1 94 ? 3.091 7.430 1.564 1.00 91.88 94 PHE A N 1
ATOM 692 C CA . PHE A 1 94 ? 1.978 7.144 2.469 1.00 91.88 94 PHE A CA 1
ATOM 693 C C . PHE A 1 94 ? 1.018 8.317 2.543 1.00 91.88 94 PHE A C 1
ATOM 695 O O . PHE A 1 94 ? 1.442 9.466 2.677 1.00 91.88 94 PHE A O 1
ATOM 702 N N . GLU A 1 95 ? -0.270 8.007 2.580 1.00 92.75 95 GLU A N 1
ATOM 703 C CA . GLU A 1 95 ? -1.275 8.940 3.059 1.00 92.75 95 GLU A CA 1
ATOM 704 C C . GLU A 1 95 ? -1.460 8.809 4.580 1.00 92.75 95 GLU A C 1
ATOM 706 O O . GLU A 1 95 ? -1.143 7.768 5.178 1.00 92.75 95 GLU A O 1
ATOM 711 N N . PRO A 1 96 ? -1.989 9.856 5.237 1.00 92.12 96 PRO A N 1
ATOM 712 C CA . PRO A 1 96 ? -2.425 9.759 6.620 1.00 92.12 96 PRO A CA 1
ATOM 713 C C . PRO A 1 96 ? -3.455 8.641 6.802 1.00 92.12 96 PRO A C 1
ATOM 715 O O . PRO A 1 96 ? -4.325 8.433 5.954 1.00 92.12 96 PRO A O 1
ATOM 718 N N . ALA A 1 97 ? -3.383 7.953 7.940 1.00 91.81 97 ALA A N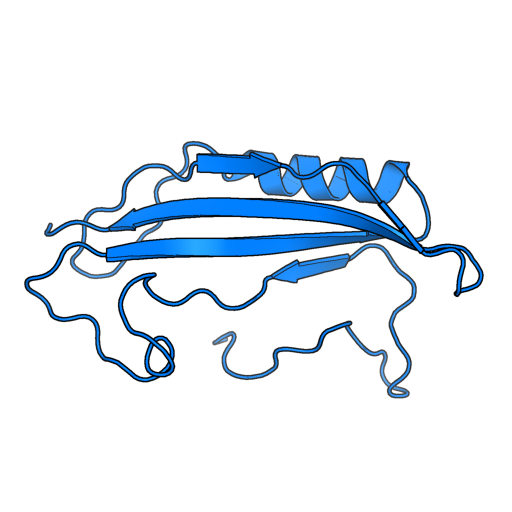 1
ATOM 719 C CA . ALA A 1 97 ? -4.422 7.011 8.329 1.00 91.81 97 ALA A CA 1
ATOM 720 C C . ALA A 1 97 ? -5.763 7.739 8.524 1.00 91.81 97 ALA A C 1
ATOM 722 O O . ALA A 1 97 ? -5.820 8.860 9.038 1.00 91.81 97 ALA A O 1
ATOM 723 N N . LYS A 1 98 ? -6.843 7.076 8.126 1.00 92.94 98 LYS A N 1
ATOM 724 C CA . LYS A 1 98 ? -8.222 7.562 8.136 1.00 92.94 98 LYS A CA 1
ATOM 725 C C . LYS A 1 98 ? -9.099 6.568 8.905 1.00 92.94 98 LYS A C 1
ATOM 727 O O . LYS A 1 98 ? -8.717 5.417 9.131 1.00 92.94 98 LYS A O 1
ATOM 732 N N . VAL A 1 99 ? -10.270 7.032 9.333 1.00 91.75 99 VAL A N 1
ATOM 733 C CA . VAL A 1 99 ? -11.256 6.226 10.065 1.00 91.75 99 VAL A CA 1
ATOM 734 C C . VAL A 1 99 ? -12.629 6.444 9.451 1.00 91.75 99 VAL A C 1
ATOM 736 O O . VAL A 1 99 ? -13.033 7.588 9.240 1.00 91.75 99 VAL A O 1
ATOM 739 N N . ASP A 1 100 ? -13.339 5.354 9.189 1.00 86.81 100 ASP A N 1
ATOM 740 C CA . ASP A 1 100 ? -14.730 5.352 8.767 1.00 86.81 100 ASP A CA 1
ATOM 741 C C . ASP A 1 100 ? -15.608 5.003 9.969 1.00 86.81 100 ASP A C 1
ATOM 743 O O . ASP A 1 100 ? -15.666 3.857 10.417 1.00 86.81 100 ASP A O 1
ATOM 747 N N . ASN A 1 101 ? -16.278 6.026 10.499 1.00 86.88 101 ASN A N 1
ATOM 748 C CA . ASN A 1 101 ? -17.215 5.900 11.614 1.00 86.88 101 ASN A CA 1
ATOM 749 C C . ASN A 1 101 ? -18.656 5.615 11.152 1.00 86.88 101 ASN A C 1
ATOM 751 O O . ASN A 1 101 ? -19.552 5.541 11.991 1.00 86.88 101 ASN A O 1
ATOM 755 N N . SER A 1 102 ? -18.909 5.502 9.842 1.00 82.62 102 SER A N 1
ATOM 756 C CA . SER A 1 102 ? -20.242 5.184 9.305 1.00 82.62 102 SER A CA 1
ATOM 757 C C . SER A 1 102 ? -20.609 3.704 9.461 1.00 82.62 102 SER A C 1
ATOM 759 O O . SER A 1 102 ? -21.773 3.328 9.323 1.00 82.62 102 SER A O 1
ATOM 761 N N . VAL A 1 103 ? -19.625 2.872 9.806 1.00 76.81 103 VAL A N 1
ATOM 762 C CA . VAL A 1 103 ? -19.755 1.433 10.038 1.00 76.81 103 VAL A CA 1
ATOM 763 C C . VAL A 1 103 ? -19.413 1.082 11.489 1.00 76.81 103 VAL A C 1
ATOM 765 O O . VAL A 1 103 ? -18.681 1.802 12.164 1.00 76.81 103 VAL A O 1
ATOM 768 N N . SER A 1 104 ? -19.973 -0.026 11.988 1.00 78.62 104 SER A N 1
ATOM 769 C CA . SER A 1 104 ? -19.738 -0.521 13.352 1.00 78.62 104 SER A CA 1
ATOM 770 C C . SER A 1 104 ? -19.280 -1.989 13.333 1.00 78.62 104 SER A C 1
ATOM 772 O O . SER A 1 104 ? -20.014 -2.824 12.783 1.00 78.62 104 SER A O 1
ATOM 774 N N . PRO A 1 105 ? -18.113 -2.330 13.925 1.00 81.81 105 PRO A N 1
ATOM 775 C CA . PRO A 1 105 ? -17.137 -1.397 14.508 1.00 81.81 105 PRO A CA 1
ATOM 776 C C . PRO A 1 105 ? -16.535 -0.455 13.440 1.00 81.81 105 PRO A C 1
ATOM 778 O O . PRO A 1 105 ? -16.582 -0.804 12.257 1.00 81.81 105 PRO A O 1
ATOM 781 N N . PRO A 1 106 ? -16.010 0.728 13.826 1.00 86.94 106 PRO A N 1
ATOM 782 C CA . PRO A 1 106 ? -15.352 1.633 12.887 1.00 86.94 106 PRO A CA 1
ATOM 783 C C . PRO A 1 106 ? -14.226 0.931 12.132 1.00 86.94 106 PRO A C 1
ATOM 785 O O . PRO A 1 106 ? -13.496 0.124 12.708 1.00 86.94 106 PRO A O 1
ATOM 788 N N . LEU A 1 107 ? -14.060 1.264 10.855 1.00 87.38 107 LEU A N 1
ATOM 789 C CA . LEU A 1 107 ? -12.946 0.754 10.061 1.00 87.38 107 LEU A CA 1
ATOM 790 C C . LEU A 1 107 ? -11.818 1.776 10.017 1.00 87.38 107 LEU A C 1
ATOM 792 O O . LEU A 1 107 ? -12.020 2.959 9.752 1.00 87.38 107 LEU A O 1
ATOM 796 N N . HIS A 1 108 ? -10.605 1.299 10.237 1.00 91.00 108 HIS A N 1
ATOM 797 C CA . HIS A 1 108 ? -9.371 2.045 10.089 1.00 91.00 108 HIS A CA 1
ATOM 798 C C . HIS A 1 108 ? -8.737 1.688 8.754 1.00 91.00 108 HIS A C 1
ATOM 800 O O . HIS A 1 108 ? -8.674 0.516 8.378 1.00 91.00 108 HIS A O 1
ATOM 806 N N . PHE A 1 109 ? -8.232 2.692 8.048 1.00 92.06 109 PHE A N 1
ATOM 807 C CA . PHE A 1 109 ? -7.548 2.467 6.786 1.00 92.06 109 PHE A CA 1
ATOM 808 C C . PHE A 1 109 ? -6.382 3.419 6.589 1.00 92.06 109 PHE A C 1
ATOM 810 O O . PHE A 1 109 ? -6.354 4.529 7.116 1.00 92.06 109 PHE A O 1
ATOM 817 N N . GLN A 1 110 ? -5.401 2.968 5.824 1.00 94.38 110 GLN A N 1
ATOM 818 C CA . GLN A 1 110 ? -4.302 3.796 5.358 1.00 94.38 110 GLN A CA 1
ATOM 819 C C . GLN A 1 110 ? -4.064 3.474 3.892 1.00 94.38 110 GLN A C 1
ATOM 821 O O . GLN A 1 110 ? -4.096 2.304 3.510 1.00 94.38 110 GLN A O 1
ATOM 826 N N . ASP A 1 111 ? -3.828 4.514 3.102 1.00 93.06 111 ASP A N 1
ATOM 827 C CA . ASP A 1 111 ? -3.505 4.394 1.687 1.00 93.06 111 ASP A CA 1
ATOM 828 C C . ASP A 1 111 ? -1.999 4.600 1.500 1.00 93.06 111 ASP A C 1
ATOM 830 O O . ASP A 1 111 ? -1.366 5.391 2.210 1.00 93.06 111 ASP A O 1
ATOM 834 N N . ALA A 1 112 ? -1.416 3.863 0.565 1.00 92.88 112 ALA A N 1
ATOM 835 C CA . ALA A 1 112 ? -0.036 4.012 0.149 1.00 92.88 112 ALA A CA 1
ATOM 836 C C . ALA A 1 112 ? 0.079 3.816 -1.363 1.00 92.88 112 ALA A C 1
ATOM 838 O O . ALA A 1 112 ? -0.627 3.001 -1.952 1.00 92.88 112 ALA A O 1
ATOM 839 N N . TRP A 1 113 ? 0.999 4.544 -1.976 1.00 91.31 113 TRP A N 1
ATOM 840 C CA . TRP A 1 113 ? 1.266 4.506 -3.405 1.00 91.31 113 TRP A CA 1
ATOM 841 C C . TRP A 1 113 ? 2.629 3.874 -3.634 1.00 91.31 113 TRP A C 1
ATOM 843 O O . TRP A 1 113 ? 3.643 4.410 -3.185 1.00 91.31 113 TRP A O 1
ATOM 853 N N . LEU A 1 114 ? 2.646 2.705 -4.275 1.00 90.44 114 LEU A N 1
ATOM 854 C CA . LEU A 1 114 ? 3.866 2.001 -4.648 1.00 90.44 114 LEU A CA 1
ATOM 855 C C . LEU A 1 114 ? 4.202 2.359 -6.086 1.00 90.44 114 LEU A C 1
ATOM 857 O O . LEU A 1 114 ? 3.414 2.080 -6.989 1.00 90.44 114 LEU A O 1
ATOM 861 N N . THR A 1 115 ? 5.388 2.910 -6.298 1.00 90.19 115 THR A N 1
ATOM 862 C CA . THR A 1 115 ? 5.824 3.369 -7.614 1.00 90.19 115 THR A CA 1
ATOM 863 C C . THR A 1 115 ? 7.131 2.712 -8.026 1.00 90.19 115 THR A C 1
ATOM 865 O O . THR A 1 115 ? 8.007 2.449 -7.198 1.00 90.19 115 THR A O 1
ATOM 868 N N . PHE A 1 116 ? 7.266 2.408 -9.314 1.00 89.69 116 PHE A N 1
ATOM 869 C CA . PHE A 1 116 ? 8.552 2.067 -9.917 1.00 89.69 116 PHE A CA 1
ATOM 870 C C . PHE A 1 116 ? 8.543 2.360 -11.416 1.00 89.69 116 PHE A C 1
ATOM 872 O O . PHE A 1 116 ? 7.518 2.257 -12.091 1.00 89.69 116 PHE A O 1
ATOM 879 N N . THR A 1 117 ? 9.719 2.645 -11.966 1.00 88.94 117 THR A N 1
ATOM 880 C CA . THR A 1 117 ? 9.897 2.788 -13.411 1.00 88.94 117 THR A CA 1
ATOM 881 C C . THR A 1 117 ? 10.434 1.492 -14.004 1.00 88.94 117 THR A C 1
ATOM 883 O O . THR A 1 117 ? 11.429 0.930 -13.541 1.00 88.94 117 THR A O 1
ATOM 886 N N . SER A 1 118 ? 9.799 1.016 -15.070 1.00 85.19 118 SER A N 1
ATOM 887 C CA . SER A 1 118 ? 10.341 -0.024 -15.930 1.00 85.19 118 SER A CA 1
ATOM 888 C C . SER A 1 118 ? 10.981 0.599 -17.160 1.00 85.19 118 SER A C 1
ATOM 890 O O . SER A 1 118 ? 10.306 1.253 -17.955 1.00 85.19 118 SER A O 1
ATOM 892 N N . ARG A 1 119 ? 12.266 0.322 -17.366 1.00 83.75 119 ARG A N 1
ATOM 893 C CA . ARG A 1 119 ? 13.041 0.773 -18.524 1.00 83.75 119 ARG A CA 1
ATOM 894 C C . ARG A 1 119 ? 13.400 -0.382 -19.448 1.00 83.75 119 ARG A C 1
ATOM 896 O O . ARG A 1 119 ? 13.337 -1.558 -19.070 1.00 83.75 119 ARG A O 1
ATOM 903 N N . ARG A 1 120 ? 13.832 -0.034 -20.658 1.00 79.50 120 ARG A N 1
ATOM 904 C CA . ARG A 1 120 ? 14.431 -0.990 -21.598 1.00 79.50 120 ARG A CA 1
ATOM 905 C C . ARG A 1 120 ? 15.603 -1.752 -20.945 1.00 79.50 120 ARG A C 1
ATOM 907 O O . ARG A 1 120 ? 16.386 -1.173 -20.189 1.00 79.50 120 ARG A O 1
ATOM 914 N N . GLY A 1 121 ? 15.663 -3.063 -21.196 1.00 64.38 121 GLY A N 1
ATOM 915 C CA . GLY A 1 121 ? 16.673 -3.984 -20.660 1.00 64.38 121 GLY A CA 1
ATOM 916 C C . GLY A 1 121 ? 17.977 -4.021 -21.437 1.00 64.38 121 GLY A C 1
ATOM 917 O O . GLY A 1 121 ? 17.932 -3.794 -22.662 1.00 64.38 121 GLY A O 1
#

Radius of gyration: 16.4 Å; chains: 1; bounding box: 39×29×42 Å

Foldseek 3Di:
DDPPDDQDVADADPVRHGDQAWDKHKDDWFFPPDPPCRVPDDPDLADKGKTKIKMKIKHLDPVSQVVVVVVVCVQAQPWDDDPQWGKGRKDKDWDDKDWAVVDPPIMIMIMMMIMIMIHGD

pLDDT: mean 75.64, std 18.83, range [26.36, 94.38]